Protein AF-A0A0R6YBV7-F1 (afdb_monomer_lite)

Foldseek 3Di:
DQADDDPVQVVVCVFFVAQEAEQFSVLVVVQDPNQVSGGDQVVQVVVVHGCSHHGHYDHQADFRGWGDPVNCVVVVHDRGTDGNHHDPVVNVCVVVVNDDAPDWDWDPPVDTDIDGDHDGDDDDVVVPDRDTD

InterPro domains:
  IPR018484 Carbohydrate kinase FGGY, N-terminal [PF00370] (2-95)
  IPR043129 ATPase, nucleotide binding domain [SSF53067] (3-97)
  IPR050406 FGGY Carbohydrate Kinase [PTHR43095] (1-133)

Secondary structure (DSSP, 8-state):
------HHHHHHHHHHS--EEEHHHHHTTSSEETTTTEE-HHHHHHTT--GGGSPEEE-TTSEEEE--HHHHHHTTS---EEE----HHHHHHHHTT--STT-EEEEESSSEEEEE--SS---BGGGTB----

Structure (mmCIF, N/CA/C/O backbone):
data_AF-A0A0R6YBV7-F1
#
_entry.id   AF-A0A0R6YBV7-F1
#
loop_
_atom_site.group_PDB
_atom_site.id
_atom_site.type_symbol
_atom_site.label_atom_id
_atom_site.label_alt_id
_atom_site.label_comp_id
_atom_site.label_asym_id
_atom_site.label_entity_id
_atom_site.label_seq_id
_atom_site.pdbx_PDB_ins_code
_atom_site.Cartn_x
_atom_site.Cartn_y
_atom_site.Cartn_z
_atom_site.occupancy
_atom_site.B_iso_or_equiv
_atom_site.auth_seq_id
_atom_site.auth_comp_id
_atom_site.auth_asym_id
_atom_site.auth_atom_id
_atom_site.pdbx_PDB_model_num
ATOM 1 N N . VAL A 1 1 ? -7.309 -19.787 5.615 1.00 93.06 1 VAL A N 1
ATOM 2 C CA . VAL A 1 1 ? -6.806 -18.403 5.795 1.00 93.06 1 VAL A CA 1
ATOM 3 C C . VAL A 1 1 ? -7.953 -17.444 5.512 1.00 93.06 1 VAL A C 1
ATOM 5 O O . VAL A 1 1 ? -8.590 -17.622 4.484 1.00 93.06 1 VAL A O 1
ATOM 8 N N . ASN A 1 2 ? -8.283 -16.509 6.414 1.00 97.25 2 ASN A N 1
ATOM 9 C CA . ASN A 1 2 ? -9.350 -15.525 6.160 1.00 97.25 2 ASN A CA 1
ATOM 10 C C . ASN A 1 2 ? -8.802 -14.283 5.447 1.00 97.25 2 ASN A C 1
ATOM 12 O O . ASN A 1 2 ? -9.277 -13.969 4.362 1.00 97.25 2 ASN A O 1
ATOM 16 N N . LYS A 1 3 ? -7.750 -13.663 5.994 1.00 98.25 3 LYS A N 1
ATOM 17 C CA . LYS A 1 3 ? -7.012 -12.554 5.379 1.00 98.25 3 LYS A CA 1
ATOM 18 C C . LYS A 1 3 ? -5.504 -12.788 5.421 1.00 98.25 3 LYS A C 1
ATOM 20 O O . LYS A 1 3 ? -5.014 -13.429 6.349 1.00 98.25 3 LYS A O 1
ATOM 25 N N . VAL A 1 4 ? -4.798 -12.248 4.432 1.00 98.50 4 VAL A N 1
ATOM 26 C CA . VAL A 1 4 ? -3.337 -12.085 4.420 1.00 98.50 4 VAL A CA 1
ATOM 27 C C . VAL A 1 4 ? -3.053 -10.589 4.352 1.00 98.50 4 VAL A C 1
ATOM 29 O O . VAL A 1 4 ? -3.635 -9.907 3.515 1.00 98.50 4 VAL A O 1
ATOM 32 N N . LEU A 1 5 ? -2.214 -10.076 5.250 1.00 98.69 5 LEU A N 1
ATOM 33 C CA . LEU A 1 5 ? -1.903 -8.650 5.356 1.00 98.69 5 LEU A CA 1
ATOM 34 C C . LEU A 1 5 ? -0.391 -8.456 5.411 1.00 98.69 5 LEU A C 1
ATOM 36 O O . LEU A 1 5 ? 0.305 -9.236 6.064 1.00 98.69 5 LEU A O 1
ATOM 40 N N . LEU A 1 6 ? 0.090 -7.394 4.767 1.00 98.50 6 LEU A N 1
ATOM 41 C CA . LEU A 1 6 ? 1.459 -6.925 4.943 1.00 98.50 6 LEU A CA 1
ATOM 42 C C . LEU A 1 6 ? 1.628 -6.333 6.352 1.00 98.50 6 LEU A C 1
ATOM 44 O O . LEU A 1 6 ? 0.632 -5.956 6.985 1.00 98.50 6 LEU A O 1
ATOM 48 N N . PRO A 1 7 ? 2.863 -6.235 6.879 1.00 98.56 7 PRO A N 1
ATOM 49 C CA . PRO A 1 7 ? 3.093 -5.773 8.247 1.00 98.56 7 PRO A CA 1
ATOM 50 C C . PRO A 1 7 ? 2.438 -4.418 8.562 1.00 98.56 7 PRO A C 1
ATOM 52 O O . PRO A 1 7 ? 1.760 -4.293 9.585 1.00 98.56 7 PRO A O 1
ATOM 55 N N . LYS A 1 8 ? 2.560 -3.429 7.661 1.00 98.44 8 LYS A N 1
ATOM 56 C CA . LYS A 1 8 ? 1.907 -2.113 7.800 1.00 98.44 8 LYS A CA 1
ATOM 57 C C . LYS A 1 8 ? 0.385 -2.236 7.868 1.00 98.44 8 LYS A C 1
ATOM 59 O O . LYS A 1 8 ? -0.262 -1.566 8.674 1.00 98.44 8 LYS A O 1
ATOM 64 N N . ASP A 1 9 ? -0.196 -3.108 7.055 1.00 98.62 9 ASP A N 1
ATOM 65 C CA . ASP A 1 9 ? -1.647 -3.246 6.952 1.00 98.62 9 ASP A CA 1
ATOM 66 C C . ASP A 1 9 ? -2.246 -4.018 8.128 1.00 98.62 9 ASP A C 1
ATOM 68 O O . ASP A 1 9 ? -3.384 -3.762 8.519 1.00 98.62 9 ASP A O 1
ATOM 72 N N . TYR A 1 10 ? -1.476 -4.900 8.771 1.00 98.75 10 TYR A N 1
ATOM 73 C CA . TYR A 1 10 ? -1.877 -5.465 10.058 1.00 98.75 10 TYR A CA 1
ATOM 74 C C . TYR A 1 10 ? -1.940 -4.384 11.146 1.00 98.75 10 TYR A C 1
ATOM 76 O O . TYR A 1 10 ? -2.910 -4.324 11.903 1.00 98.75 10 TYR A O 1
ATOM 84 N N . VAL A 1 11 ? -0.966 -3.465 11.185 1.00 98.50 11 VAL A N 1
ATOM 85 C CA . VAL A 1 11 ? -1.025 -2.301 12.087 1.00 98.50 11 VAL A CA 1
ATOM 86 C C . VAL A 1 11 ? -2.234 -1.420 11.752 1.00 98.50 11 VAL A C 1
ATOM 88 O O . VAL A 1 11 ? -2.955 -1.016 12.663 1.00 98.50 11 VAL A O 1
ATOM 91 N N . ARG A 1 12 ? -2.532 -1.182 10.465 1.00 98.56 12 ARG A N 1
ATOM 92 C CA . ARG A 1 12 ? -3.760 -0.484 10.036 1.00 98.56 12 ARG A CA 1
ATOM 93 C C . ARG A 1 12 ? -5.016 -1.168 10.560 1.00 98.56 12 ARG A C 1
ATOM 95 O O . ARG A 1 12 ? -5.874 -0.484 11.118 1.00 98.56 12 ARG A O 1
ATOM 102 N N . PHE A 1 13 ? -5.123 -2.484 10.406 1.00 98.69 13 PHE A N 1
ATOM 103 C CA . PHE A 1 13 ? -6.266 -3.249 10.892 1.00 98.69 13 PHE A CA 1
ATOM 104 C C . PHE A 1 13 ? -6.455 -3.061 12.404 1.00 98.69 13 PHE A C 1
ATOM 106 O O . PHE A 1 13 ? -7.564 -2.783 12.848 1.00 98.69 13 PHE A O 1
ATOM 113 N N . LEU A 1 14 ? -5.377 -3.093 13.192 1.00 98.56 14 LEU A N 1
ATOM 114 C CA . LEU A 1 14 ? -5.450 -2.820 14.633 1.00 98.56 14 LEU A CA 1
ATOM 115 C C . LEU A 1 14 ? -5.847 -1.369 14.959 1.00 98.56 14 LEU A C 1
ATOM 117 O O . LEU A 1 14 ? -6.486 -1.121 15.979 1.00 98.56 14 LEU A O 1
ATOM 121 N N . MET A 1 15 ? -5.468 -0.406 14.115 1.00 98.62 15 MET A N 1
ATOM 122 C CA . MET A 1 15 ? -5.800 1.009 14.306 1.00 98.62 15 MET A CA 1
ATOM 123 C C . MET A 1 15 ? -7.250 1.348 13.935 1.00 98.62 15 MET A C 1
ATOM 125 O O . MET A 1 15 ? -7.871 2.189 14.590 1.00 98.62 15 MET A O 1
ATOM 129 N N . THR A 1 16 ? -7.771 0.726 12.877 1.00 98.62 16 THR A N 1
ATOM 130 C CA . THR A 1 16 ? -8.976 1.182 12.155 1.00 98.62 16 THR A CA 1
ATOM 131 C C . THR A 1 16 ? -10.082 0.128 12.067 1.00 98.62 16 THR A C 1
ATOM 133 O O . THR A 1 16 ? -11.251 0.481 11.977 1.00 98.62 16 THR A O 1
ATOM 136 N N . GLY A 1 17 ? -9.732 -1.159 12.125 1.00 98.38 17 GLY A N 1
ATOM 137 C CA . GLY A 1 17 ? -10.618 -2.278 11.795 1.00 98.38 17 GLY A CA 1
ATOM 138 C C . GLY A 1 17 ? -10.703 -2.595 10.296 1.00 98.38 17 GLY A C 1
ATOM 139 O O . GLY A 1 17 ? -11.297 -3.608 9.929 1.00 98.38 17 GLY A O 1
ATOM 140 N N . ASP A 1 18 ? -10.088 -1.784 9.431 1.00 98.44 18 ASP A N 1
ATOM 141 C CA . ASP A 1 18 ? -10.212 -1.902 7.979 1.00 98.44 18 ASP A CA 1
ATOM 142 C C . ASP A 1 18 ? -9.131 -2.809 7.365 1.00 98.44 18 ASP A C 1
ATOM 144 O O . ASP A 1 18 ? -7.943 -2.718 7.686 1.00 98.44 18 ASP A O 1
ATOM 148 N N . PHE A 1 19 ? -9.532 -3.657 6.411 1.00 98.69 19 PHE A N 1
ATOM 149 C CA . PHE A 1 19 ? -8.614 -4.448 5.583 1.00 98.69 19 PHE A CA 1
ATOM 150 C C . PHE A 1 19 ? -8.266 -3.694 4.297 1.00 98.69 19 PHE A C 1
ATOM 152 O O . PHE A 1 19 ? -8.907 -3.884 3.258 1.00 98.69 19 PHE A O 1
ATOM 159 N N . ALA A 1 20 ? -7.234 -2.859 4.367 1.00 98.69 20 ALA A N 1
ATOM 160 C CA . ALA A 1 20 ? -6.753 -2.064 3.244 1.00 98.69 20 ALA A CA 1
ATOM 161 C C . ALA A 1 20 ? -5.230 -2.151 3.100 1.00 98.69 20 ALA A C 1
ATOM 163 O O . ALA A 1 20 ? -4.514 -2.181 4.101 1.00 98.69 20 ALA A O 1
ATOM 164 N N . SER A 1 21 ? -4.773 -2.151 1.853 1.00 98.56 21 SER A N 1
ATOM 165 C CA . S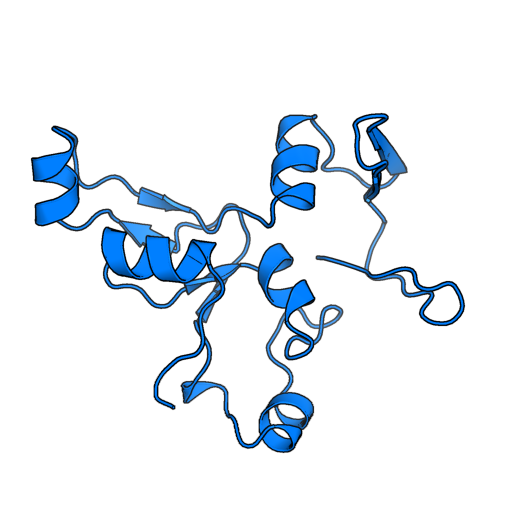ER A 1 21 ? -3.374 -1.997 1.459 1.00 98.56 21 SER A CA 1
ATOM 166 C C . SER A 1 21 ? -3.284 -0.964 0.343 1.00 98.56 21 SER A C 1
ATOM 168 O O . SER A 1 21 ? -4.307 -0.534 -0.194 1.00 98.56 21 SER A O 1
ATOM 170 N N . GLU A 1 22 ? -2.072 -0.559 0.003 1.00 97.94 22 GLU A N 1
ATOM 171 C CA . GLU A 1 22 ? -1.827 0.322 -1.132 1.00 97.94 22 GLU A CA 1
ATOM 172 C C . GLU A 1 22 ? -0.876 -0.303 -2.150 1.00 97.94 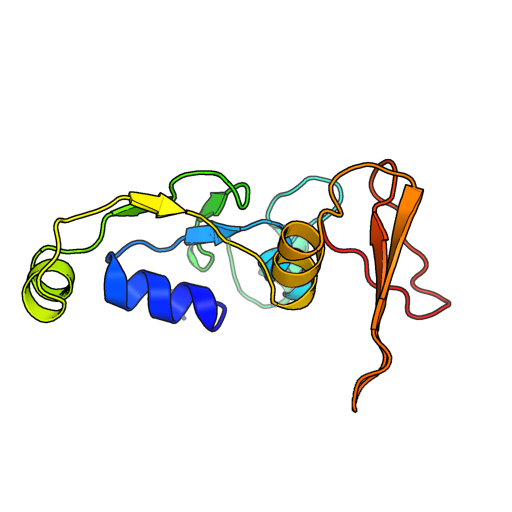22 GLU A C 1
ATOM 174 O O . GLU A 1 22 ? -0.254 -1.335 -1.882 1.00 97.94 22 GLU A O 1
ATOM 179 N N . MET A 1 23 ? -0.860 0.294 -3.341 1.00 97.88 23 MET A N 1
ATOM 180 C CA . MET A 1 23 ? -0.248 -0.263 -4.546 1.00 97.88 23 MET A CA 1
ATOM 181 C C . MET A 1 23 ? 1.236 -0.609 -4.384 1.00 97.88 23 MET A C 1
ATOM 183 O O . MET A 1 23 ? 1.655 -1.674 -4.841 1.00 97.88 23 MET A O 1
ATOM 187 N N . SER A 1 24 ? 2.018 0.230 -3.703 1.00 96.19 24 SER A N 1
ATOM 188 C CA . SER A 1 24 ? 3.470 0.061 -3.620 1.00 96.19 24 SER A CA 1
ATOM 189 C C . SER A 1 24 ? 3.849 -1.157 -2.788 1.00 96.19 24 SER A C 1
ATOM 191 O O . SER A 1 24 ? 4.497 -2.068 -3.301 1.00 96.19 24 SER A O 1
ATOM 193 N N . ASP A 1 25 ? 3.359 -1.248 -1.553 1.00 96.69 25 ASP A N 1
ATOM 194 C CA . ASP A 1 25 ? 3.636 -2.374 -0.655 1.00 96.69 25 ASP A CA 1
ATOM 195 C C . ASP A 1 25 ? 3.000 -3.665 -1.217 1.00 96.69 25 ASP A C 1
ATOM 197 O O . ASP A 1 25 ? 3.625 -4.729 -1.255 1.00 96.69 25 ASP A O 1
ATOM 201 N N . SER A 1 26 ? 1.791 -3.569 -1.797 1.00 97.75 26 SER A N 1
ATOM 202 C CA . SER A 1 26 ? 1.113 -4.710 -2.439 1.00 97.75 26 SER A CA 1
ATOM 203 C C . SER A 1 26 ? 1.858 -5.266 -3.653 1.00 97.75 26 SER A C 1
ATOM 205 O O . SER A 1 26 ? 1.825 -6.482 -3.878 1.00 97.75 26 SER A O 1
ATOM 207 N N . SER A 1 27 ? 2.571 -4.429 -4.411 1.00 95.62 27 SER A N 1
ATOM 208 C CA . SER A 1 27 ? 3.375 -4.879 -5.555 1.00 95.62 27 SER A CA 1
ATOM 209 C C . SER A 1 27 ? 4.561 -5.771 -5.147 1.00 95.62 27 SER A C 1
ATOM 211 O O . SER A 1 27 ? 5.035 -6.578 -5.950 1.00 95.62 27 SER A O 1
ATOM 213 N N . GLY A 1 28 ? 4.993 -5.713 -3.881 1.00 94.38 28 GLY A N 1
ATOM 214 C CA . GLY A 1 28 ? 6.001 -6.610 -3.305 1.00 94.38 28 GLY A CA 1
ATOM 215 C C . GLY A 1 28 ? 5.479 -8.010 -2.947 1.00 94.38 28 GLY A C 1
ATOM 216 O O . GLY A 1 28 ? 6.267 -8.906 -2.655 1.00 94.38 28 GLY A O 1
ATOM 217 N N . SER A 1 29 ? 4.160 -8.236 -2.980 1.00 95.81 29 SER A N 1
ATOM 218 C CA . SER A 1 29 ? 3.547 -9.516 -2.577 1.00 95.81 29 SER A CA 1
ATOM 219 C C . SER A 1 29 ? 3.637 -10.630 -3.623 1.00 95.81 29 SER A C 1
ATOM 221 O O . SER A 1 29 ? 3.341 -11.783 -3.315 1.00 95.81 29 SER A O 1
ATOM 223 N N . MET A 1 30 ? 3.980 -10.288 -4.868 1.00 95.31 30 MET A N 1
ATOM 224 C CA . MET A 1 30 ? 3.878 -11.152 -6.054 1.00 95.31 30 MET A CA 1
ATOM 225 C C . MET A 1 30 ? 2.449 -11.579 -6.440 1.00 95.31 30 MET A C 1
ATOM 227 O O . MET A 1 30 ? 2.285 -12.258 -7.449 1.00 95.31 30 MET A O 1
ATOM 231 N N . TRP A 1 31 ? 1.406 -11.177 -5.703 1.00 97.75 31 TRP A N 1
ATOM 232 C CA . TRP A 1 31 ? 0.002 -11.457 -6.052 1.00 97.75 31 TRP A CA 1
ATOM 233 C C . TRP A 1 31 ? -0.663 -10.360 -6.884 1.00 97.75 31 TRP A C 1
ATOM 235 O O . TRP A 1 31 ? -1.755 -10.567 -7.414 1.00 97.75 31 TRP A O 1
ATOM 245 N N . MET A 1 32 ? -0.040 -9.191 -6.981 1.00 97.06 32 MET A N 1
ATOM 246 C CA . MET A 1 32 ? -0.566 -8.038 -7.702 1.00 97.06 32 MET A CA 1
ATOM 247 C C . MET A 1 32 ? -0.021 -7.988 -9.134 1.00 97.06 32 MET A C 1
ATOM 249 O O . MET A 1 32 ? 1.156 -8.246 -9.375 1.00 97.06 32 MET A O 1
ATOM 253 N N . ASP A 1 33 ? -0.876 -7.636 -10.091 1.00 95.69 33 ASP A N 1
ATOM 254 C CA . ASP A 1 33 ? -0.466 -7.218 -11.431 1.00 95.69 33 ASP A CA 1
ATOM 255 C C . ASP A 1 33 ? -0.117 -5.724 -11.376 1.00 95.69 33 ASP A C 1
ATOM 257 O O . ASP A 1 33 ? -0.996 -4.860 -11.438 1.00 95.69 33 ASP A O 1
ATOM 261 N N . THR A 1 34 ? 1.174 -5.420 -11.228 1.00 93.38 34 THR A N 1
ATOM 262 C CA . THR A 1 34 ? 1.705 -4.051 -11.118 1.00 93.38 34 THR A CA 1
ATOM 263 C C . THR A 1 34 ? 1.302 -3.168 -12.304 1.00 93.38 34 THR A C 1
ATOM 265 O O . THR A 1 34 ? 1.010 -1.987 -12.128 1.00 93.38 34 THR A O 1
ATOM 268 N N . GLY A 1 35 ? 1.225 -3.733 -13.516 1.00 92.19 35 GLY A N 1
ATOM 269 C CA . GLY A 1 35 ? 0.838 -2.993 -14.719 1.00 92.19 35 GLY A CA 1
ATOM 270 C C . GLY A 1 35 ? -0.646 -2.617 -14.740 1.00 92.19 35 GLY A C 1
ATOM 271 O O . GLY A 1 35 ? -1.003 -1.548 -15.233 1.00 92.19 35 GLY A O 1
ATOM 272 N N . LYS A 1 36 ? -1.513 -3.473 -14.185 1.00 95.44 36 LYS A N 1
ATOM 273 C CA . LYS A 1 36 ? -2.959 -3.209 -14.066 1.00 95.44 36 LYS A CA 1
ATOM 274 C C . LYS A 1 36 ? -3.364 -2.519 -12.769 1.00 95.44 36 LYS A C 1
ATOM 276 O O . LYS A 1 36 ? -4.511 -2.093 -12.666 1.00 95.44 36 LYS A O 1
ATOM 281 N N . ARG A 1 37 ? -2.449 -2.418 -11.803 1.00 96.50 37 ARG A N 1
ATOM 282 C CA . ARG A 1 37 ? -2.699 -1.884 -10.458 1.00 96.50 37 ARG A CA 1
ATOM 283 C C . ARG A 1 37 ? -3.839 -2.610 -9.733 1.00 96.50 37 ARG A C 1
ATOM 285 O O . ARG A 1 37 ? -4.672 -1.989 -9.080 1.00 96.50 37 ARG A O 1
ATOM 292 N N . ASP A 1 38 ? -3.899 -3.930 -9.874 1.00 98.25 38 ASP A N 1
ATOM 293 C CA . ASP A 1 38 ? -4.947 -4.748 -9.260 1.00 98.25 38 ASP A CA 1
ATOM 294 C C . ASP A 1 38 ? -4.433 -6.154 -8.930 1.00 98.25 38 ASP A C 1
ATOM 296 O O . ASP A 1 38 ? -3.408 -6.606 -9.443 1.00 98.25 38 ASP A O 1
ATOM 300 N N . TRP A 1 39 ? -5.154 -6.868 -8.073 1.00 98.50 39 TRP A N 1
ATOM 301 C CA . TRP A 1 39 ? -4.864 -8.261 -7.765 1.00 98.50 39 TRP A CA 1
ATOM 302 C C . TRP A 1 39 ? -4.933 -9.148 -9.012 1.00 98.50 39 TRP A C 1
ATOM 304 O O . TRP A 1 39 ? -5.837 -9.026 -9.840 1.00 98.50 39 TRP A O 1
ATOM 314 N N . ASN A 1 40 ? -4.002 -10.095 -9.119 1.00 98.31 40 ASN A N 1
ATOM 315 C CA . ASN A 1 40 ? -3.986 -11.081 -10.189 1.00 98.31 40 ASN A CA 1
ATOM 316 C C . ASN A 1 40 ? -4.682 -12.375 -9.738 1.00 98.31 40 ASN A C 1
ATOM 318 O O . ASN A 1 40 ? -4.148 -13.144 -8.936 1.00 98.31 40 ASN A O 1
ATOM 322 N N . ASP A 1 41 ? -5.870 -12.639 -10.285 1.00 98.50 41 ASP A N 1
ATOM 323 C CA . ASP A 1 41 ? -6.686 -13.806 -9.926 1.00 98.50 41 ASP A CA 1
ATOM 324 C C . ASP A 1 41 ? -6.020 -15.150 -10.259 1.00 98.50 41 ASP A C 1
ATOM 326 O O . ASP A 1 41 ? -6.254 -16.144 -9.566 1.00 98.50 41 ASP A O 1
ATOM 330 N N . ASP A 1 42 ? -5.175 -15.203 -11.290 1.00 98.38 42 ASP A N 1
ATOM 331 C CA . ASP A 1 42 ? -4.461 -16.422 -11.672 1.00 98.38 42 ASP A CA 1
ATOM 332 C C . ASP A 1 42 ? -3.326 -16.733 -10.696 1.00 98.38 42 ASP A C 1
ATOM 334 O O . ASP A 1 42 ? -3.182 -17.884 -10.276 1.00 98.38 42 ASP A O 1
ATOM 338 N N . ILE A 1 43 ? -2.572 -15.714 -10.270 1.00 97.94 43 ILE A N 1
ATOM 339 C CA . ILE A 1 43 ? -1.487 -15.890 -9.295 1.00 97.94 43 ILE A CA 1
ATOM 340 C C . ILE A 1 43 ? -2.040 -16.170 -7.895 1.00 97.94 43 ILE A C 1
ATOM 342 O O . ILE A 1 43 ? -1.525 -17.044 -7.199 1.00 97.94 43 ILE A O 1
ATOM 346 N N . LEU A 1 44 ? -3.130 -15.507 -7.496 1.00 98.56 44 LEU A N 1
ATOM 347 C CA . LEU A 1 44 ? -3.838 -15.840 -6.256 1.00 98.56 44 LEU A CA 1
ATOM 348 C C . LEU A 1 44 ? -4.324 -17.293 -6.267 1.00 98.56 44 LEU A C 1
ATOM 350 O O . LEU A 1 44 ? -4.100 -18.036 -5.311 1.00 98.56 44 LEU A O 1
ATOM 354 N N . ARG 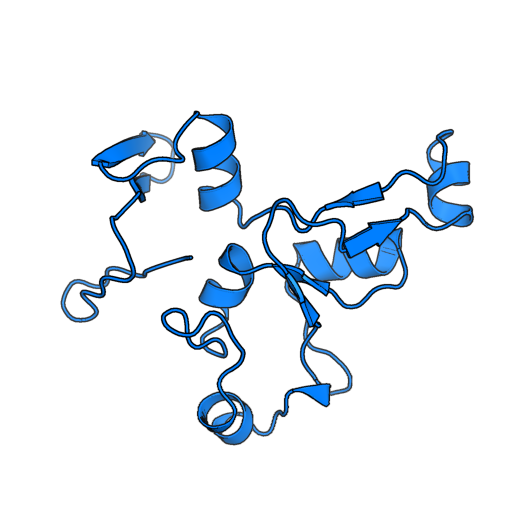A 1 45 ? -4.937 -17.738 -7.370 1.00 98.50 45 ARG A N 1
ATOM 355 C CA . ARG A 1 45 ? -5.405 -19.122 -7.501 1.00 98.50 45 ARG A CA 1
ATOM 356 C C . ARG A 1 45 ? -4.254 -20.126 -7.456 1.00 98.50 45 ARG A C 1
ATOM 358 O O . ARG A 1 45 ? -4.416 -21.188 -6.858 1.00 98.50 45 ARG A O 1
ATOM 365 N N . ALA A 1 46 ? -3.095 -19.789 -8.023 1.00 98.31 46 ALA A N 1
ATOM 366 C CA . ALA A 1 46 ? -1.897 -20.628 -7.975 1.00 98.31 46 ALA A CA 1
ATOM 367 C C . ALA A 1 46 ? -1.381 -20.870 -6.543 1.00 98.31 46 ALA A C 1
ATOM 369 O O . ALA A 1 46 ? -0.755 -21.898 -6.292 1.00 98.31 46 ALA A O 1
ATOM 370 N N . THR A 1 47 ? -1.681 -19.978 -5.591 1.00 98.00 47 THR A N 1
ATOM 371 C CA . THR A 1 47 ? -1.351 -20.151 -4.164 1.00 98.00 47 THR A CA 1
ATOM 372 C C . THR A 1 47 ? -2.522 -20.658 -3.315 1.00 98.00 47 THR A C 1
ATOM 374 O O . THR A 1 47 ? -2.414 -20.722 -2.090 1.00 98.00 47 THR A O 1
ATOM 377 N N . GLY A 1 48 ? -3.645 -21.039 -3.935 1.00 98.06 48 GLY A N 1
ATOM 378 C CA . GLY A 1 48 ? -4.853 -21.479 -3.229 1.00 98.06 48 GLY A CA 1
ATOM 379 C C . GLY A 1 48 ? -5.622 -20.343 -2.542 1.00 98.06 48 GLY A C 1
ATOM 380 O O . GLY A 1 48 ? -6.387 -20.595 -1.609 1.00 98.06 48 GLY A O 1
ATOM 381 N N . LEU A 1 49 ? -5.414 -19.099 -2.980 1.00 98.50 49 LEU A N 1
ATOM 382 C CA . LEU A 1 49 ? -6.058 -17.894 -2.462 1.00 98.50 49 LEU A CA 1
ATOM 383 C C . LEU A 1 49 ? -7.019 -17.280 -3.489 1.00 98.50 49 LEU A C 1
ATOM 385 O O . LEU A 1 49 ? -7.093 -17.670 -4.652 1.00 98.50 49 LEU A O 1
ATOM 389 N N . SER A 1 50 ? -7.780 -16.291 -3.032 1.00 98.50 50 SER A N 1
ATOM 390 C CA . SER A 1 50 ? -8.682 -15.479 -3.849 1.00 98.50 50 SER A CA 1
ATOM 391 C C . SER A 1 50 ? -8.672 -14.029 -3.368 1.00 98.50 50 SER A C 1
ATOM 393 O O . SER A 1 50 ? -8.168 -13.729 -2.281 1.00 98.50 50 SER A O 1
ATOM 395 N N . ARG A 1 51 ? -9.308 -13.120 -4.116 1.00 98.44 51 ARG A N 1
ATOM 396 C CA . ARG A 1 51 ? -9.489 -11.718 -3.695 1.00 98.44 51 ARG A CA 1
ATOM 397 C C . ARG A 1 51 ? -10.176 -11.576 -2.337 1.00 98.44 51 ARG A C 1
ATOM 399 O O . ARG A 1 51 ? -9.900 -10.627 -1.611 1.00 98.44 51 ARG A O 1
ATOM 406 N N . ALA A 1 52 ? -11.017 -12.536 -1.941 1.00 98.38 52 ALA A N 1
ATOM 407 C CA . ALA A 1 52 ? -11.640 -12.534 -0.618 1.00 98.38 52 ALA A CA 1
ATOM 408 C C . ALA A 1 52 ? -10.601 -12.588 0.517 1.00 98.38 52 ALA A C 1
ATOM 410 O O . ALA A 1 52 ? -10.853 -12.065 1.604 1.00 98.38 52 ALA A O 1
ATOM 411 N N . ASN A 1 53 ? -9.418 -13.152 0.258 1.00 98.69 53 ASN A N 1
ATOM 412 C CA . ASN A 1 53 ? -8.315 -13.221 1.211 1.00 98.69 53 ASN A CA 1
ATOM 413 C C . ASN A 1 53 ? -7.452 -11.955 1.253 1.00 98.69 53 ASN A C 1
ATOM 415 O O . ASN A 1 53 ? -6.687 -11.786 2.200 1.00 98.69 53 ASN A O 1
ATOM 419 N N . MET A 1 54 ? -7.573 -11.073 0.262 1.00 98.69 54 MET A N 1
ATOM 420 C CA . MET A 1 54 ? -6.730 -9.888 0.122 1.00 98.69 54 MET A CA 1
ATOM 421 C C . MET A 1 54 ? -7.402 -8.641 0.709 1.00 98.69 54 MET A C 1
ATOM 423 O O . MET A 1 54 ? -8.638 -8.575 0.761 1.00 98.69 54 MET A O 1
ATOM 427 N N . PRO A 1 55 ? -6.638 -7.647 1.182 1.00 98.50 55 PRO A N 1
ATOM 428 C CA . PRO A 1 55 ? -7.189 -6.337 1.503 1.00 98.50 55 PRO A CA 1
ATOM 429 C C . PRO A 1 55 ? -7.663 -5.614 0.230 1.00 98.50 55 PRO A C 1
ATOM 431 O O . PRO A 1 55 ? -7.279 -5.961 -0.891 1.00 98.50 55 PRO A O 1
ATOM 434 N N . LYS A 1 56 ? -8.506 -4.591 0.396 1.00 98.56 56 LYS A N 1
ATOM 435 C CA . LYS A 1 56 ? -8.836 -3.680 -0.708 1.00 98.56 56 LYS A CA 1
ATOM 436 C C . LYS A 1 56 ? -7.613 -2.813 -1.031 1.00 98.56 56 LYS A C 1
ATOM 438 O O . LYS A 1 56 ? -6.960 -2.332 -0.107 1.00 98.56 56 LYS A O 1
ATOM 443 N N . LEU A 1 57 ? -7.333 -2.632 -2.320 1.00 98.56 57 LEU A N 1
ATOM 444 C CA . LEU A 1 57 ? -6.244 -1.793 -2.820 1.00 98.56 57 LEU A CA 1
ATOM 445 C C . LEU A 1 57 ? -6.669 -0.326 -2.925 1.00 98.56 57 LEU A C 1
ATOM 447 O O . LEU A 1 57 ? -7.829 -0.032 -3.228 1.00 98.56 57 LEU A O 1
ATOM 451 N N . TYR A 1 58 ? -5.708 0.556 -2.676 1.00 98.62 58 TYR A N 1
ATOM 452 C CA . TYR A 1 58 ? -5.820 2.010 -2.717 1.00 98.62 58 TYR A CA 1
ATOM 453 C C . TYR A 1 58 ? -4.525 2.617 -3.255 1.00 98.62 58 TYR A C 1
ATOM 455 O O . TYR A 1 58 ? -3.462 2.001 -3.188 1.00 98.62 58 TYR A O 1
ATOM 463 N N . GLU A 1 59 ? -4.590 3.856 -3.715 1.00 97.94 59 GLU A N 1
ATOM 464 C CA . GLU A 1 59 ? -3.407 4.690 -3.881 1.00 97.94 59 GLU A CA 1
ATOM 465 C C . GLU A 1 59 ? -2.861 5.131 -2.515 1.00 97.94 59 GLU A C 1
ATOM 467 O O . GLU A 1 59 ? -3.607 5.329 -1.551 1.00 97.94 59 GLU A O 1
ATOM 472 N N . GLY A 1 60 ? -1.544 5.327 -2.418 1.00 97.12 60 GLY A N 1
ATOM 473 C CA . GLY A 1 60 ? -0.888 5.654 -1.145 1.00 97.12 60 GLY A CA 1
ATOM 474 C C . GLY A 1 60 ? -1.422 6.925 -0.467 1.00 97.12 60 GLY A C 1
ATOM 475 O O . GLY A 1 60 ? -1.461 7.019 0.763 1.00 97.12 60 GLY A O 1
ATOM 476 N N . SER A 1 61 ? -1.897 7.887 -1.261 1.00 97.31 61 SER A N 1
ATOM 477 C CA . SER A 1 61 ? -2.469 9.158 -0.800 1.00 97.31 61 SER A CA 1
ATOM 478 C C . SER A 1 61 ? -3.965 9.096 -0.468 1.00 97.31 61 SER A C 1
ATOM 480 O O . SER A 1 61 ? -4.498 10.045 0.112 1.00 97.31 61 SER A O 1
ATOM 482 N N . GLU A 1 62 ? -4.658 8.005 -0.800 1.00 98.56 62 GLU A N 1
ATOM 483 C CA . GLU A 1 62 ? -6.085 7.857 -0.525 1.00 98.56 62 GLU A CA 1
ATOM 484 C C . GLU A 1 62 ? -6.349 7.520 0.942 1.00 98.56 62 GLU A C 1
ATOM 486 O O . GLU A 1 62 ? -5.599 6.792 1.594 1.00 98.56 62 GLU A O 1
ATOM 491 N N . ILE A 1 63 ? -7.466 8.026 1.469 1.00 98.75 63 ILE A N 1
ATOM 492 C CA . ILE A 1 63 ? -7.946 7.676 2.806 1.00 98.75 63 ILE A CA 1
ATOM 493 C C . ILE A 1 63 ? -8.544 6.269 2.758 1.00 98.75 63 ILE A C 1
ATOM 495 O O . ILE A 1 63 ? -9.507 6.010 2.041 1.00 98.75 63 ILE A O 1
ATOM 499 N N . THR A 1 64 ? -8.007 5.385 3.590 1.00 98.50 64 THR A N 1
ATOM 500 C CA . THR A 1 64 ? -8.430 3.977 3.688 1.00 98.50 64 THR A CA 1
ATOM 501 C C . THR A 1 64 ? -9.398 3.710 4.835 1.00 98.50 64 THR A C 1
ATOM 503 O O . THR A 1 64 ? -10.053 2.673 4.846 1.00 98.50 64 THR A O 1
ATOM 506 N N . GLY A 1 65 ? -9.477 4.641 5.788 1.00 98.00 65 GLY A N 1
ATOM 507 C CA . GLY A 1 65 ? -10.248 4.506 7.016 1.00 98.00 65 GLY A CA 1
ATOM 508 C C . GLY A 1 65 ? -10.010 5.675 7.970 1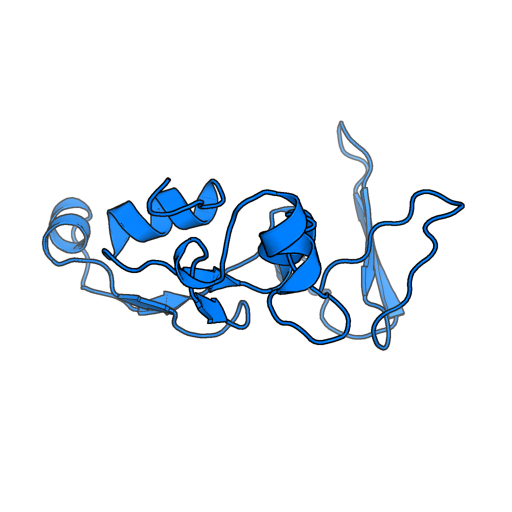.00 98.00 65 GLY A C 1
ATOM 509 O O . GLY A 1 65 ? -9.420 6.700 7.607 1.00 98.00 65 GLY A O 1
ATOM 510 N N . LYS A 1 66 ? -10.460 5.520 9.213 1.00 98.69 66 LYS A N 1
ATOM 511 C CA . LYS A 1 66 ? -10.189 6.449 10.320 1.00 98.69 66 LYS A CA 1
ATOM 512 C C . LYS A 1 66 ? -9.735 5.665 11.539 1.00 98.69 66 LYS A C 1
ATOM 514 O O . LYS A 1 66 ? -10.083 4.495 11.679 1.00 98.69 66 LYS A O 1
ATOM 519 N N . LEU A 1 67 ? -8.995 6.311 12.439 1.00 98.62 67 LEU A N 1
ATOM 520 C CA . LEU A 1 67 ? -8.697 5.698 13.732 1.00 98.62 67 LEU A CA 1
ATOM 521 C C . LEU A 1 67 ? -9.993 5.298 14.444 1.00 98.62 67 LEU A C 1
ATOM 523 O O . LEU A 1 67 ? -10.947 6.079 14.508 1.00 98.62 67 LEU A O 1
ATOM 527 N N . SER A 1 68 ? -9.998 4.089 15.000 1.00 98.62 68 SER A N 1
ATOM 528 C CA . SER A 1 68 ? -11.063 3.634 15.888 1.00 98.62 68 SER A CA 1
ATOM 529 C C . SER A 1 68 ? -11.136 4.520 17.133 1.00 98.62 68 SER A C 1
ATOM 531 O O . SER A 1 68 ? -10.136 5.099 17.569 1.00 98.62 68 SER A O 1
ATOM 533 N N . ALA A 1 69 ? -12.324 4.608 17.734 1.00 98.50 69 ALA A N 1
ATOM 534 C CA . ALA A 1 69 ? -12.536 5.418 18.932 1.00 98.50 69 ALA A CA 1
ATOM 535 C C . ALA A 1 69 ? -11.615 4.999 20.092 1.00 98.50 69 ALA A C 1
ATOM 537 O O . ALA A 1 69 ? -11.089 5.857 20.801 1.00 98.50 69 ALA A O 1
ATOM 538 N N . ASP A 1 70 ? -11.370 3.696 20.249 1.00 98.38 70 ASP A N 1
ATOM 539 C CA . ASP A 1 70 ? -10.514 3.162 21.310 1.00 98.38 70 ASP A CA 1
ATOM 540 C C . ASP A 1 70 ? -9.046 3.565 21.128 1.00 98.38 70 ASP A C 1
ATOM 542 O O . ASP A 1 70 ? -8.392 3.992 22.085 1.00 98.38 70 ASP A O 1
ATOM 546 N N . VAL A 1 71 ? -8.527 3.491 19.897 1.00 98.56 71 VAL A N 1
ATOM 547 C CA . VAL A 1 71 ? -7.149 3.899 19.580 1.00 98.56 71 VAL A CA 1
ATOM 548 C C . VAL A 1 71 ? -6.993 5.412 19.691 1.00 98.56 71 VAL A C 1
ATOM 550 O O . VAL A 1 71 ? -6.060 5.879 20.344 1.00 98.56 71 VAL A O 1
ATOM 553 N N . ALA A 1 72 ? -7.937 6.176 19.138 1.00 98.62 72 ALA A N 1
ATOM 554 C CA . ALA A 1 72 ? -7.951 7.632 19.230 1.00 98.62 72 ALA A CA 1
ATOM 555 C C . ALA A 1 72 ? -7.945 8.104 20.698 1.00 98.62 72 ALA A C 1
ATOM 557 O O . ALA A 1 72 ? -7.118 8.933 21.086 1.00 98.62 72 ALA A O 1
ATOM 558 N N . LYS A 1 73 ? -8.779 7.489 21.550 1.00 98.50 73 LYS A N 1
ATOM 559 C CA . LYS A 1 73 ? -8.805 7.740 22.998 1.00 98.50 73 LYS A CA 1
ATOM 560 C C . LYS A 1 73 ? -7.480 7.383 23.670 1.00 98.50 73 LYS A C 1
ATOM 562 O O . LYS A 1 73 ? -6.974 8.177 24.460 1.00 98.50 73 LYS A O 1
ATOM 567 N N . ARG A 1 74 ? -6.902 6.215 23.365 1.00 98.44 74 ARG A N 1
ATOM 568 C CA . ARG A 1 74 ? -5.611 5.777 23.928 1.00 98.44 74 ARG A CA 1
ATOM 569 C C . ARG A 1 74 ? -4.470 6.736 23.580 1.00 98.44 74 ARG A C 1
ATOM 571 O O . ARG A 1 74 ? -3.554 6.896 24.381 1.00 98.44 74 ARG A O 1
ATOM 578 N N . TRP A 1 75 ? -4.515 7.351 22.403 1.00 98.31 75 TRP A N 1
ATOM 579 C CA . TRP A 1 75 ? -3.499 8.292 21.924 1.00 98.31 75 TRP A CA 1
ATOM 580 C C . TRP A 1 75 ? -3.820 9.758 22.226 1.00 98.31 75 TRP A C 1
ATOM 582 O O . TRP A 1 75 ? -3.038 10.629 21.856 1.00 98.31 75 TRP A O 1
ATOM 592 N N . ASN A 1 76 ? -4.935 10.035 22.912 1.00 98.44 76 ASN A N 1
ATOM 593 C CA . ASN A 1 76 ? -5.398 11.387 23.218 1.00 98.44 76 ASN A CA 1
ATOM 594 C C . ASN A 1 76 ? -5.515 12.280 21.963 1.00 98.44 76 ASN A C 1
ATOM 596 O O . ASN A 1 76 ? -5.049 13.419 21.938 1.00 98.44 76 ASN A O 1
ATOM 600 N N . MET A 1 77 ? -6.127 11.743 20.905 1.00 98.12 77 MET A N 1
ATOM 601 C CA . MET A 1 77 ? -6.397 12.460 19.657 1.00 98.12 77 MET A CA 1
ATOM 602 C C . MET A 1 77 ? -7.799 12.167 19.116 1.00 98.12 77 MET A C 1
ATOM 604 O O . MET A 1 77 ? -8.504 11.284 19.598 1.00 98.12 77 MET A O 1
ATOM 608 N N . ASN A 1 78 ? -8.208 12.921 18.095 1.00 98.50 78 ASN A N 1
ATOM 609 C CA . ASN A 1 78 ? -9.463 12.686 17.383 1.00 98.50 78 ASN A CA 1
ATOM 610 C C . ASN A 1 78 ? -9.381 11.422 16.510 1.00 98.50 78 ASN A C 1
ATOM 612 O O . ASN A 1 78 ? -8.294 10.984 16.134 1.00 98.50 78 ASN A O 1
ATOM 616 N N . C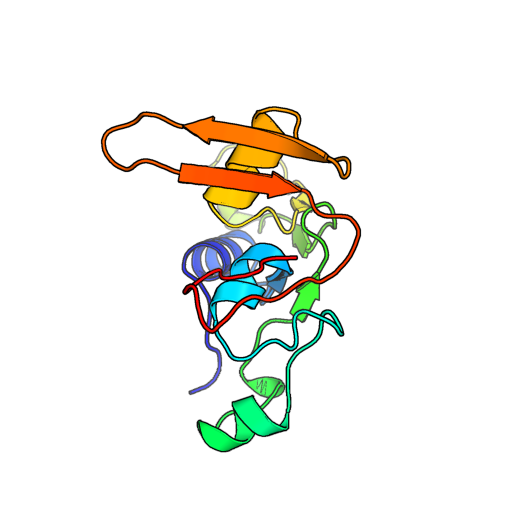YS A 1 79 ? -10.536 10.882 16.111 1.00 98.50 79 CYS A N 1
ATOM 617 C CA . CYS A 1 79 ? -10.630 9.833 15.091 1.00 98.50 79 CYS A CA 1
ATOM 618 C C . CYS A 1 79 ? -10.254 10.391 13.704 1.00 98.50 79 CYS A C 1
ATOM 620 O O . CYS A 1 79 ? -11.121 10.715 12.885 1.00 98.50 79 CYS A O 1
ATOM 622 N N . VAL A 1 80 ? -8.955 10.578 13.471 1.00 98.56 80 VAL A N 1
ATOM 623 C CA . VAL A 1 80 ? -8.405 11.183 12.253 1.00 98.56 80 VAL A CA 1
ATOM 624 C C . VAL A 1 80 ? -8.389 10.196 11.076 1.00 98.56 80 VAL A C 1
ATOM 626 O O . VAL A 1 80 ? -8.346 8.982 11.300 1.00 98.56 80 VAL A O 1
ATOM 629 N N . PRO A 1 81 ? -8.426 10.690 9.822 1.00 98.62 81 PRO A N 1
ATOM 630 C CA . PRO A 1 81 ? -8.221 9.865 8.633 1.00 98.62 81 PRO A CA 1
ATOM 631 C C . PRO A 1 81 ? -6.866 9.151 8.620 1.00 98.62 81 PRO A C 1
ATOM 633 O O . PRO A 1 81 ? -5.863 9.712 9.059 1.00 98.62 81 PRO A O 1
ATOM 636 N N . VAL A 1 82 ? -6.838 7.941 8.059 1.00 98.62 82 VAL A N 1
ATOM 637 C CA . VAL A 1 82 ? -5.624 7.138 7.850 1.00 98.62 82 VAL A CA 1
ATOM 638 C C . VAL A 1 82 ? -5.466 6.846 6.357 1.00 98.62 82 VAL A C 1
ATOM 640 O O . VAL A 1 82 ? -6.333 6.212 5.746 1.00 98.62 82 VAL A O 1
ATOM 643 N N . VAL A 1 83 ? -4.366 7.311 5.762 1.00 98.50 83 VAL A N 1
ATOM 644 C CA . VAL A 1 83 ? -4.061 7.125 4.331 1.00 98.50 83 VAL A CA 1
ATOM 645 C C . VAL A 1 83 ? -3.443 5.753 4.031 1.00 98.50 83 VAL A C 1
ATOM 647 O O . VAL A 1 83 ? -3.026 5.046 4.952 1.00 98.50 83 VAL A O 1
ATOM 650 N N . GLY A 1 84 ? -3.383 5.360 2.756 1.00 97.56 84 GLY A N 1
ATOM 651 C CA . GLY A 1 84 ? -2.750 4.114 2.303 1.00 97.56 84 GLY A CA 1
ATOM 652 C C . GLY A 1 84 ? -1.294 3.987 2.765 1.00 97.56 84 GLY A C 1
ATOM 653 O O . GLY A 1 84 ? -0.901 2.945 3.307 1.00 97.56 84 GLY A O 1
ATOM 654 N N . GLY A 1 85 ? -0.531 5.075 2.664 1.00 96.94 85 GLY A N 1
ATOM 655 C CA . GLY A 1 85 ? 0.896 5.109 2.979 1.00 96.94 85 GLY A CA 1
ATOM 656 C C . GLY A 1 85 ? 1.740 4.593 1.814 1.00 96.94 85 GLY A C 1
ATOM 657 O O . GLY A 1 85 ? 1.422 4.866 0.664 1.00 96.94 85 GLY A O 1
ATOM 658 N N . GLY A 1 86 ? 2.811 3.870 2.122 1.00 96.31 86 GLY A N 1
ATOM 659 C CA . GLY A 1 86 ? 3.684 3.234 1.138 1.00 96.31 86 GLY A CA 1
ATOM 660 C C . GLY A 1 86 ? 4.549 2.158 1.789 1.00 96.31 86 GLY A C 1
ATOM 661 O O . GLY A 1 86 ? 4.647 2.129 3.026 1.00 96.31 86 GLY A O 1
ATOM 662 N N . GLY A 1 87 ? 5.198 1.331 0.968 1.00 94.62 87 GLY A N 1
ATOM 663 C CA . GLY A 1 87 ? 6.381 0.569 1.373 1.00 94.62 87 GLY A CA 1
ATOM 664 C C . GLY A 1 87 ? 7.491 1.502 1.877 1.00 94.62 87 GLY A C 1
ATOM 665 O O . GLY A 1 87 ? 7.431 2.720 1.696 1.00 94.62 87 GLY A O 1
ATOM 666 N N . ASP A 1 88 ? 8.502 0.970 2.560 1.00 92.56 88 ASP A N 1
ATOM 667 C CA . ASP A 1 88 ? 9.560 1.795 3.160 1.00 92.56 88 ASP A CA 1
ATOM 668 C C . ASP A 1 88 ? 10.358 2.600 2.118 1.00 92.56 88 ASP A C 1
ATOM 670 O O . ASP A 1 88 ? 10.596 3.797 2.315 1.00 92.56 88 ASP A O 1
ATOM 674 N N . ASN A 1 89 ? 10.706 1.980 0.990 1.00 90.75 89 ASN A N 1
ATOM 675 C CA . ASN A 1 89 ? 11.414 2.616 -0.116 1.00 90.75 89 ASN A CA 1
ATOM 676 C C . ASN A 1 89 ? 10.559 3.686 -0.797 1.00 90.75 89 ASN A C 1
ATOM 678 O O . ASN A 1 89 ? 11.049 4.788 -1.043 1.00 90.75 89 ASN A O 1
ATOM 682 N N . GLU A 1 90 ? 9.284 3.407 -1.062 1.00 92.81 90 GLU A N 1
ATOM 683 C CA . GLU A 1 90 ? 8.385 4.331 -1.757 1.00 92.81 90 GLU A CA 1
ATOM 684 C C . GLU A 1 90 ? 7.972 5.494 -0.858 1.00 92.81 90 GLU A C 1
ATOM 686 O O . GLU A 1 90 ? 8.015 6.651 -1.283 1.00 92.81 90 GLU A O 1
ATOM 691 N N . ALA A 1 91 ? 7.656 5.228 0.412 1.00 94.44 91 ALA A N 1
ATOM 692 C CA . ALA A 1 91 ? 7.402 6.277 1.394 1.00 94.44 91 ALA A CA 1
ATOM 693 C C . ALA A 1 91 ? 8.652 7.145 1.612 1.00 94.44 91 ALA A C 1
ATOM 695 O O . ALA A 1 91 ? 8.546 8.373 1.687 1.00 94.44 91 ALA A O 1
ATOM 696 N N . GLY A 1 92 ? 9.838 6.529 1.661 1.00 92.06 92 GLY A N 1
ATOM 697 C CA . GLY A 1 92 ? 11.118 7.230 1.730 1.00 92.06 92 GLY A CA 1
ATOM 698 C C . GLY A 1 92 ? 11.379 8.103 0.500 1.00 92.06 92 GLY A C 1
ATOM 699 O O . GLY A 1 92 ? 11.756 9.266 0.644 1.00 92.06 92 GLY A O 1
ATOM 700 N N . ALA A 1 93 ? 11.118 7.584 -0.701 1.00 92.62 93 ALA A N 1
ATOM 701 C CA . ALA A 1 93 ? 11.256 8.313 -1.959 1.00 92.62 93 ALA A CA 1
ATOM 702 C C . ALA A 1 93 ? 10.319 9.532 -2.010 1.00 92.62 93 ALA A C 1
ATOM 704 O O . ALA A 1 93 ? 10.775 10.644 -2.289 1.00 92.62 93 ALA A O 1
ATOM 705 N N . VAL A 1 94 ? 9.041 9.362 -1.653 1.00 94.75 94 VAL A N 1
ATOM 706 C CA . VAL A 1 94 ? 8.081 10.476 -1.560 1.00 94.75 94 VAL A CA 1
ATOM 707 C C . VAL A 1 94 ? 8.541 11.508 -0.527 1.00 94.75 94 VAL A C 1
ATOM 709 O O . VAL A 1 94 ? 8.534 12.705 -0.817 1.00 94.75 94 VAL A O 1
ATOM 712 N N . GLY A 1 95 ? 9.005 11.067 0.647 1.00 94.38 95 GLY A N 1
ATOM 713 C CA . GLY A 1 95 ? 9.558 11.944 1.684 1.00 94.38 95 GLY A CA 1
ATOM 714 C C . GLY A 1 95 ? 10.799 12.728 1.235 1.00 94.38 95 GLY A C 1
ATOM 715 O O . GLY A 1 95 ? 10.996 13.864 1.664 1.00 94.38 95 GLY A O 1
ATOM 716 N N . ALA A 1 96 ? 11.596 12.161 0.327 1.00 93.69 96 ALA A N 1
ATOM 717 C CA . ALA A 1 96 ? 12.745 12.807 -0.306 1.00 93.69 96 ALA A CA 1
ATOM 718 C C . ALA A 1 96 ? 12.378 13.663 -1.540 1.00 93.69 96 ALA A C 1
ATOM 720 O O . ALA A 1 96 ? 13.259 14.254 -2.165 1.00 93.69 96 ALA A O 1
ATOM 721 N N . GLY A 1 97 ? 11.091 13.765 -1.895 1.00 95.06 97 GLY A N 1
ATOM 722 C CA . GLY A 1 97 ? 10.612 14.590 -3.006 1.00 95.06 97 GLY A CA 1
ATOM 723 C C . GLY A 1 97 ? 10.694 13.926 -4.385 1.00 95.06 97 GLY A C 1
ATOM 724 O O . GLY A 1 97 ? 10.694 14.636 -5.396 1.00 95.06 97 GLY A O 1
ATOM 725 N N . LEU A 1 98 ? 10.752 12.592 -4.448 1.00 95.12 98 LEU A N 1
ATOM 726 C CA . LEU A 1 98 ? 10.683 11.816 -5.687 1.00 95.12 98 LEU A CA 1
ATOM 727 C C . LEU A 1 98 ? 9.224 11.449 -5.989 1.00 95.12 98 LEU A C 1
ATOM 729 O O . LEU A 1 98 ? 8.635 10.605 -5.322 1.00 95.12 98 LEU A O 1
ATOM 733 N N . PHE A 1 99 ? 8.639 12.083 -7.000 1.00 92.44 99 PHE A N 1
ATOM 734 C CA . PHE A 1 99 ? 7.245 11.868 -7.414 1.00 92.44 99 PHE A CA 1
ATOM 735 C C . PHE A 1 99 ? 6.999 12.120 -8.912 1.00 92.44 99 PHE A C 1
ATOM 737 O O . PHE A 1 99 ? 5.862 12.059 -9.375 1.00 92.44 99 PHE A O 1
ATOM 744 N N . LYS A 1 100 ? 8.044 12.437 -9.682 1.00 94.62 100 LYS A N 1
ATOM 745 C CA . LYS A 1 100 ? 7.992 12.675 -11.127 1.00 94.62 100 LYS A CA 1
ATOM 746 C C . LYS A 1 100 ? 8.957 11.745 -11.857 1.00 94.62 100 LYS A C 1
ATOM 748 O O . LYS A 1 100 ? 10.067 11.535 -11.357 1.00 94.62 100 LYS A O 1
ATOM 753 N N . PRO A 1 101 ? 8.591 11.263 -13.056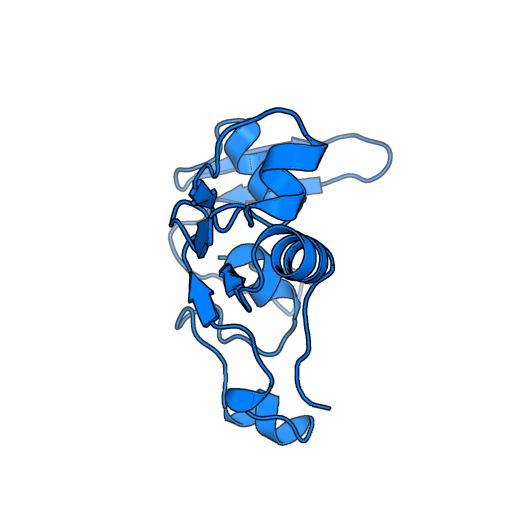 1.00 94.56 101 PRO A N 1
ATOM 754 C CA . PRO A 1 101 ? 9.497 10.489 -13.889 1.00 94.56 101 PRO A CA 1
ATOM 755 C C . PRO A 1 101 ? 10.854 11.172 -14.090 1.00 94.56 101 PRO A C 1
ATOM 757 O O . PRO A 1 101 ? 10.934 12.390 -14.265 1.00 94.56 101 PRO A O 1
ATOM 760 N N . GLY A 1 102 ? 11.922 10.376 -14.053 1.00 93.25 102 GLY A N 1
ATOM 761 C CA . GLY A 1 102 ? 13.305 10.836 -14.198 1.00 93.25 102 GLY A CA 1
ATOM 762 C C . GLY A 1 102 ? 13.967 11.291 -12.896 1.00 93.25 102 GLY A C 1
ATOM 763 O O . GLY A 1 102 ? 15.167 11.561 -12.895 1.00 93.25 102 GLY A O 1
ATOM 764 N N . GLN A 1 103 ? 13.236 11.352 -11.779 1.00 95.69 103 GLN A N 1
ATOM 765 C CA . GLN A 1 103 ? 13.846 11.562 -10.467 1.00 95.69 103 GLN A CA 1
ATOM 766 C C . GLN A 1 103 ? 14.443 10.257 -9.933 1.00 95.69 103 GLN A C 1
ATOM 768 O O . GLN A 1 103 ? 13.843 9.189 -10.058 1.00 95.69 103 GLN A O 1
ATOM 773 N N . ALA A 1 104 ? 15.614 10.353 -9.304 1.00 93.94 104 ALA A N 1
ATOM 774 C CA . ALA A 1 104 ? 16.313 9.214 -8.729 1.00 93.94 104 ALA A CA 1
ATOM 775 C C . ALA A 1 104 ? 16.969 9.567 -7.391 1.00 93.94 104 ALA A C 1
ATOM 777 O O . ALA A 1 104 ? 17.341 10.716 -7.150 1.00 93.94 104 ALA A O 1
ATOM 778 N N . MET A 1 105 ? 17.135 8.559 -6.540 1.00 91.56 105 MET A N 1
ATOM 779 C CA . MET A 1 105 ? 17.827 8.650 -5.260 1.00 91.56 105 MET A CA 1
ATOM 780 C C . MET A 1 105 ? 18.828 7.506 -5.155 1.00 91.56 105 MET A C 1
ATOM 782 O O . MET A 1 105 ? 18.515 6.363 -5.480 1.00 91.56 105 MET A O 1
ATOM 786 N N . LEU A 1 106 ? 20.020 7.823 -4.656 1.00 91.88 106 LEU A N 1
ATOM 787 C CA . LEU A 1 106 ? 21.015 6.848 -4.240 1.00 91.88 106 LEU A CA 1
ATOM 788 C C . LEU A 1 106 ? 21.230 6.998 -2.733 1.00 91.88 106 LEU A C 1
ATOM 790 O O . LEU A 1 106 ? 21.868 7.948 -2.281 1.00 91.88 106 LEU A O 1
ATOM 794 N N . SER A 1 107 ? 20.676 6.070 -1.962 1.00 88.00 107 SER A N 1
ATOM 795 C CA . SER A 1 107 ? 20.919 5.975 -0.527 1.00 88.00 107 SER A CA 1
ATOM 796 C C . SER A 1 107 ? 22.154 5.114 -0.292 1.00 88.00 107 SER A C 1
ATOM 798 O O . SER A 1 107 ? 22.151 3.927 -0.609 1.00 88.00 107 SER A O 1
ATOM 800 N N . LEU A 1 108 ? 23.214 5.711 0.255 1.00 90.00 108 LEU A N 1
ATOM 801 C CA . LEU A 1 108 ? 24.472 5.036 0.603 1.00 90.00 108 LEU A CA 1
ATOM 802 C C . LEU A 1 108 ? 24.530 4.727 2.107 1.00 90.00 108 LEU A C 1
ATOM 804 O O . LEU A 1 108 ? 25.495 5.065 2.791 1.00 90.00 108 LEU A O 1
ATOM 808 N N . GLY A 1 109 ? 23.452 4.142 2.633 1.00 84.00 109 GLY A N 1
ATOM 809 C CA . GLY A 1 109 ? 23.394 3.643 4.007 1.00 84.00 109 GLY A CA 1
ATOM 810 C C . GLY A 1 109 ? 24.073 2.279 4.165 1.00 84.00 109 GLY A C 1
ATOM 811 O O . GLY A 1 109 ? 24.772 1.799 3.277 1.00 84.00 109 GLY A O 1
ATOM 812 N N . THR A 1 110 ? 23.828 1.607 5.295 1.00 82.38 110 THR A N 1
ATOM 813 C CA . THR A 1 110 ? 24.333 0.241 5.547 1.00 82.38 110 THR A CA 1
ATOM 814 C C . THR A 1 110 ? 23.861 -0.765 4.491 1.00 82.38 110 THR A C 1
ATOM 816 O O . THR A 1 110 ? 24.569 -1.718 4.188 1.00 82.38 110 THR A O 1
ATOM 819 N N . SER A 1 111 ? 22.679 -0.542 3.912 1.00 80.69 111 SER A N 1
ATOM 820 C CA . SER A 1 111 ? 22.213 -1.193 2.686 1.00 80.69 111 SER A CA 1
ATOM 821 C C . SER A 1 111 ? 21.996 -0.117 1.628 1.00 80.69 111 SER A C 1
ATOM 823 O O . SER A 1 111 ? 21.288 0.859 1.877 1.00 80.69 111 SER A O 1
ATOM 825 N N . GLY A 1 112 ? 22.655 -0.268 0.479 1.00 85.19 112 GLY A N 1
ATOM 826 C CA . GLY A 1 112 ? 22.549 0.679 -0.624 1.00 85.19 112 GLY A CA 1
ATOM 827 C C . GLY A 1 112 ? 21.232 0.510 -1.375 1.00 85.19 112 GLY A C 1
ATOM 828 O O . GLY A 1 112 ? 20.870 -0.612 -1.720 1.00 85.19 112 GLY A O 1
ATOM 829 N N . VAL A 1 113 ? 20.541 1.613 -1.661 1.00 88.88 113 VAL A N 1
ATOM 830 C CA . VAL A 1 113 ? 19.313 1.613 -2.472 1.00 88.88 113 VAL A CA 1
ATOM 831 C C . VAL A 1 113 ? 19.471 2.615 -3.604 1.00 88.88 113 VAL A C 1
ATOM 833 O O . VAL A 1 113 ? 19.762 3.785 -3.358 1.00 88.88 113 VAL A O 1
ATOM 836 N N . TYR A 1 114 ? 19.257 2.160 -4.836 1.00 90.31 114 TYR A N 1
ATOM 837 C CA . TYR A 1 114 ? 19.081 3.031 -5.991 1.00 90.31 114 TYR A CA 1
ATOM 838 C C . TYR A 1 114 ? 17.619 2.971 -6.429 1.00 90.31 114 TYR A C 1
ATOM 840 O O . TYR A 1 114 ? 17.150 1.931 -6.884 1.00 90.31 114 TYR A O 1
ATOM 848 N N . PHE A 1 115 ? 16.901 4.076 -6.244 1.00 91.50 115 PHE A N 1
ATOM 849 C CA . PHE A 1 115 ? 15.475 4.189 -6.538 1.00 91.50 115 PHE A CA 1
ATOM 850 C C . PHE A 1 115 ? 15.269 5.179 -7.683 1.00 91.50 115 PHE A C 1
ATOM 852 O O . PHE A 1 115 ? 15.827 6.277 -7.646 1.00 91.50 115 PHE A O 1
ATOM 859 N N . VAL A 1 116 ? 14.464 4.815 -8.682 1.00 92.81 116 VAL A N 1
ATOM 860 C CA . VAL A 1 116 ? 14.177 5.655 -9.853 1.00 92.81 116 VAL A CA 1
ATOM 861 C C . VAL A 1 116 ? 12.677 5.682 -10.105 1.00 92.81 116 VAL A C 1
ATOM 863 O O . VAL A 1 116 ? 12.053 4.636 -10.271 1.00 92.81 116 VAL A O 1
ATOM 866 N N . VAL A 1 117 ? 12.104 6.882 -10.191 1.00 93.88 117 VAL A N 1
ATOM 867 C CA . VAL A 1 117 ? 10.726 7.064 -10.654 1.00 93.88 117 VAL A CA 1
ATOM 868 C C . VAL A 1 117 ? 10.730 6.981 -12.177 1.00 93.88 117 VAL A C 1
ATOM 870 O O . VAL A 1 117 ? 11.352 7.804 -12.855 1.00 93.88 117 VAL A O 1
ATOM 873 N N . SER A 1 118 ? 10.052 5.976 -12.719 1.00 92.00 118 SER A N 1
ATOM 874 C CA . SER A 1 118 ? 9.966 5.739 -14.161 1.00 92.00 118 SER A CA 1
ATOM 875 C C . SER A 1 118 ? 8.675 6.306 -14.761 1.00 92.00 118 SER A C 1
ATOM 877 O O . SER A 1 118 ? 7.714 6.592 -14.048 1.00 92.00 118 SER A O 1
ATOM 879 N N . ASP A 1 119 ? 8.669 6.522 -16.080 1.00 91.12 119 ASP A N 1
ATOM 880 C CA . ASP A 1 119 ? 7.469 6.920 -16.825 1.00 91.12 119 ASP A CA 1
ATOM 881 C C . ASP A 1 119 ? 6.693 5.664 -17.247 1.00 91.12 119 ASP A C 1
ATOM 883 O O . ASP A 1 119 ? 6.944 5.081 -18.306 1.00 91.12 119 ASP A O 1
ATOM 887 N N . GLY A 1 120 ? 5.824 5.186 -16.356 1.00 89.50 120 GLY A N 1
ATOM 888 C CA . GLY A 1 120 ? 5.045 3.959 -16.535 1.00 89.50 120 GLY A CA 1
ATOM 889 C C . GLY A 1 120 ? 5.721 2.694 -15.994 1.00 89.50 120 GLY A C 1
ATOM 890 O O . GLY A 1 120 ? 6.772 2.738 -15.367 1.00 89.50 120 GLY A O 1
ATOM 891 N N . PHE A 1 121 ? 5.085 1.541 -16.214 1.00 89.56 121 PHE A N 1
ATOM 892 C CA . PHE A 1 121 ? 5.587 0.249 -15.744 1.00 89.56 121 PHE A CA 1
ATOM 893 C C . PHE A 1 121 ? 6.659 -0.306 -16.690 1.00 89.56 121 PHE A C 1
ATOM 895 O O . PHE A 1 121 ? 6.372 -0.668 -17.831 1.00 89.56 121 PHE A O 1
ATOM 902 N N . HIS A 1 122 ? 7.884 -0.428 -16.182 1.00 86.75 122 HIS A N 1
ATOM 903 C CA . HIS A 1 122 ? 9.010 -1.084 -16.852 1.00 86.75 122 HIS A CA 1
ATOM 904 C C . HIS A 1 122 ? 9.420 -2.297 -16.035 1.00 86.75 122 HIS A C 1
ATOM 906 O O . HIS A 1 122 ? 9.350 -2.237 -14.816 1.00 86.75 122 HIS A O 1
ATOM 912 N N . TYR A 1 123 ? 9.874 -3.381 -16.656 1.00 83.94 123 TYR A N 1
ATOM 913 C CA . TYR A 1 123 ? 10.407 -4.537 -15.932 1.00 83.94 123 TYR A CA 1
ATOM 914 C C . TYR A 1 123 ? 11.702 -5.011 -16.583 1.00 83.94 123 TYR A C 1
ATOM 916 O O . TYR A 1 123 ? 11.831 -5.023 -17.807 1.00 83.94 123 TYR A O 1
ATOM 924 N N . ASN A 1 124 ? 12.661 -5.432 -15.761 1.00 84.50 124 ASN A N 1
ATOM 925 C CA . ASN A 1 124 ? 13.886 -6.066 -16.233 1.00 84.50 124 ASN A CA 1
ATOM 926 C C . ASN A 1 124 ? 14.234 -7.256 -15.336 1.00 84.50 124 ASN A C 1
ATOM 928 O O . ASN A 1 124 ? 15.236 -7.276 -14.622 1.00 84.50 124 ASN A O 1
ATOM 932 N N . THR A 1 125 ? 13.362 -8.262 -15.373 1.00 79.31 125 THR A N 1
ATOM 933 C CA . THR A 1 125 ? 13.450 -9.456 -14.523 1.00 79.31 125 THR A CA 1
ATOM 934 C C . THR A 1 125 ? 14.727 -10.267 -14.750 1.00 79.31 125 THR A C 1
ATOM 936 O O . THR A 1 125 ? 15.152 -10.982 -13.848 1.00 79.31 125 THR A O 1
ATOM 939 N N . LYS A 1 126 ? 15.375 -10.132 -15.918 1.00 84.06 126 LYS A N 1
ATOM 940 C CA . LYS A 1 126 ? 16.670 -10.768 -16.212 1.00 84.06 126 LYS A CA 1
ATOM 941 C C . LYS A 1 126 ? 17.824 -10.179 -15.397 1.00 84.06 126 LYS A C 1
ATOM 943 O O . LYS A 1 126 ? 18.738 -10.915 -15.055 1.00 84.06 126 LYS A O 1
ATOM 948 N N . GLU A 1 127 ? 17.743 -8.895 -15.056 1.00 84.06 127 GLU A N 1
ATOM 949 C CA . GLU A 1 127 ? 18.751 -8.167 -14.270 1.00 84.06 127 GLU A CA 1
ATOM 950 C C . GLU A 1 127 ? 18.306 -7.965 -12.809 1.00 84.06 127 GLU A C 1
ATOM 952 O O . GLU A 1 127 ? 18.813 -7.090 -12.114 1.00 84.06 127 GLU A O 1
ATOM 957 N N . ALA A 1 128 ? 17.323 -8.752 -12.349 1.00 77.81 128 ALA A N 1
ATOM 958 C CA . ALA A 1 128 ? 16.759 -8.692 -10.998 1.00 77.81 128 ALA A CA 1
ATOM 959 C C . ALA A 1 128 ? 16.220 -7.305 -10.579 1.00 77.81 128 ALA A C 1
ATOM 961 O O . ALA A 1 128 ? 16.167 -6.987 -9.392 1.00 77.81 128 ALA A O 1
ATOM 962 N N . VAL A 1 129 ? 15.778 -6.488 -11.542 1.00 80.69 129 VAL A N 1
ATOM 963 C CA . VAL A 1 129 ? 15.097 -5.221 -11.249 1.00 80.69 129 VAL A CA 1
ATOM 964 C C . VAL A 1 129 ? 13.632 -5.511 -10.948 1.00 80.69 129 VAL A C 1
ATOM 966 O O . VAL A 1 129 ? 12.883 -5.938 -11.833 1.00 80.69 129 VAL A O 1
ATOM 969 N N . HIS A 1 130 ? 13.237 -5.271 -9.698 1.00 78.50 130 HIS A N 1
ATOM 970 C CA . HIS A 1 130 ? 11.837 -5.280 -9.285 1.00 78.50 130 HIS A CA 1
ATOM 971 C C . HIS A 1 130 ? 11.204 -3.911 -9.517 1.00 78.50 130 HIS A C 1
ATOM 973 O O . HIS A 1 130 ? 11.858 -2.883 -9.340 1.00 78.50 130 HIS A O 1
ATOM 979 N N . SER A 1 131 ? 9.926 -3.910 -9.880 1.00 84.44 131 SER A N 1
ATOM 980 C CA . SER A 1 131 ? 9.182 -2.693 -10.189 1.00 84.44 131 SER A CA 1
ATOM 981 C C . SER A 1 131 ? 7.976 -2.571 -9.281 1.00 84.44 131 SER A C 1
ATOM 983 O O . SER A 1 131 ? 7.094 -3.433 -9.284 1.00 84.44 131 SER A O 1
ATOM 985 N N . PHE A 1 132 ? 7.961 -1.476 -8.533 1.00 83.50 132 PHE A N 1
ATOM 986 C CA . PHE A 1 132 ? 6.877 -1.066 -7.651 1.00 83.50 132 PHE A CA 1
ATOM 987 C C . PHE A 1 132 ? 6.005 -0.014 -8.352 1.00 83.50 132 PHE A C 1
ATOM 989 O O . PHE A 1 132 ? 6.392 0.506 -9.405 1.00 83.50 132 PHE A O 1
ATOM 996 N N . CYS A 1 133 ? 4.816 0.281 -7.819 1.00 78.88 133 CYS A N 1
ATOM 997 C CA . CYS A 1 133 ? 3.861 1.183 -8.468 1.00 78.88 133 CYS A CA 1
ATOM 998 C C . CYS A 1 133 ? 3.008 1.999 -7.502 1.00 78.88 133 CYS A C 1
ATOM 1000 O O . CYS A 1 133 ? 2.857 1.573 -6.341 1.00 78.88 133 CYS A O 1
#

Sequence (133 aa):
VNKVLLPKDYVRFLMTGDFASEMSDSSGSMWMDTGKRDWNDDILRATGLSRANMPKLYEGSEITGKLSADVAKRWNMNCVPVVGGGGDNEAGAVGAGLFKPGQAMLSLGTSGVYFVVSDGFHYNTKEAVHSFC

Radius of gyration: 16.34 Å; chains: 1; bounding box: 37×36×41 Å

pLDDT: mean 94.75, std 5.35, range [77.81, 98.75]

Organism: Leishmania major (NCBI:txid5664)